Protein AF-A6HU69-F1 (afdb_monomer)

Structure (mmCIF, N/CA/C/O backbone):
data_AF-A6HU69-F1
#
_entry.id   AF-A6HU69-F1
#
loop_
_atom_site.group_PDB
_atom_site.id
_atom_site.type_symbol
_atom_site.label_atom_id
_atom_site.label_alt_id
_atom_site.label_comp_id
_atom_site.label_asym_id
_atom_site.label_entity_id
_atom_site.label_seq_id
_atom_site.pdbx_PDB_ins_code
_atom_site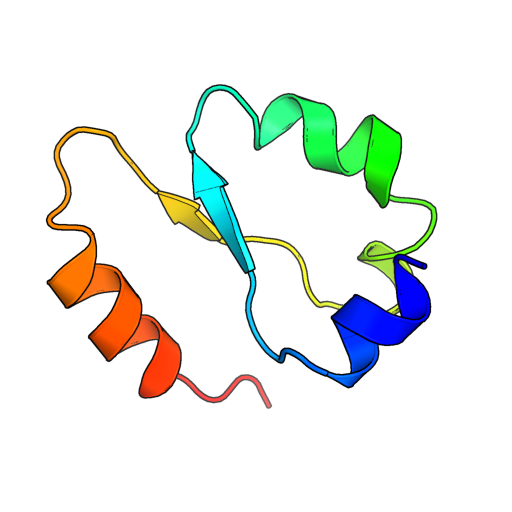.Cartn_x
_atom_site.Cartn_y
_atom_site.Cartn_z
_atom_site.occupancy
_atom_site.B_iso_or_equiv
_atom_site.auth_seq_id
_atom_site.auth_comp_id
_atom_site.auth_asym_id
_atom_site.auth_atom_id
_atom_site.pdbx_PDB_model_num
ATOM 1 N N . MET A 1 1 ? -11.544 12.408 2.763 1.00 71.56 1 MET A N 1
ATOM 2 C CA . MET A 1 1 ? -11.685 11.482 1.614 1.00 71.56 1 MET A CA 1
ATOM 3 C C . MET A 1 1 ? -10.812 10.234 1.763 1.00 71.56 1 MET A C 1
ATOM 5 O O . MET A 1 1 ? -11.351 9.139 1.713 1.00 71.56 1 MET A O 1
ATOM 9 N N . VAL A 1 2 ? -9.518 10.381 2.076 1.00 77.06 2 VAL A N 1
ATOM 10 C CA . VAL A 1 2 ? -8.567 9.265 2.294 1.00 77.06 2 VAL A CA 1
ATOM 11 C C . VAL A 1 2 ? -9.059 8.228 3.315 1.00 77.06 2 VAL A C 1
ATOM 13 O O . VAL A 1 2 ? -9.045 7.040 3.030 1.00 77.06 2 VAL A O 1
ATOM 16 N N . LYS A 1 3 ? -9.624 8.660 4.453 1.00 78.75 3 LYS A N 1
ATOM 17 C CA . LYS A 1 3 ? -10.223 7.748 5.451 1.00 78.75 3 LYS A CA 1
ATOM 18 C C . LYS A 1 3 ? -11.378 6.890 4.910 1.00 78.75 3 LYS A C 1
ATOM 20 O O . LYS A 1 3 ? -11.562 5.771 5.369 1.00 78.75 3 LYS A O 1
ATOM 25 N N . LYS A 1 4 ? -12.169 7.401 3.955 1.00 83.25 4 LYS A N 1
ATOM 26 C CA . LYS A 1 4 ? -13.256 6.626 3.326 1.00 83.25 4 LYS A CA 1
ATOM 27 C C . LYS A 1 4 ? -12.683 5.561 2.388 1.00 83.25 4 LYS A C 1
ATOM 29 O O . LYS A 1 4 ? -13.171 4.442 2.384 1.00 83.25 4 LYS A O 1
ATOM 34 N N . LEU A 1 5 ? -11.624 5.900 1.650 1.00 81.62 5 LEU A N 1
ATOM 35 C CA . LEU A 1 5 ? -10.917 4.966 0.770 1.00 81.62 5 LEU A CA 1
ATOM 36 C C . LEU A 1 5 ? -10.210 3.867 1.571 1.00 81.62 5 LEU A C 1
ATOM 38 O O . LEU A 1 5 ? -10.366 2.701 1.242 1.00 81.62 5 LEU A O 1
ATOM 42 N N . ALA A 1 6 ? -9.536 4.222 2.667 1.00 80.00 6 ALA A N 1
ATOM 43 C CA . ALA A 1 6 ? -8.887 3.263 3.563 1.00 80.00 6 ALA A CA 1
ATOM 44 C C . ALA A 1 6 ? -9.876 2.298 4.243 1.00 80.00 6 ALA A C 1
ATOM 46 O O . ALA A 1 6 ? -9.512 1.181 4.589 1.00 80.00 6 ALA A O 1
ATOM 47 N N . LYS A 1 7 ? -11.136 2.711 4.440 1.00 81.75 7 LYS A N 1
ATOM 48 C CA . LYS A 1 7 ? -12.201 1.817 4.923 1.00 81.75 7 LYS A CA 1
ATOM 49 C C . LYS A 1 7 ? -12.817 0.950 3.825 1.00 81.75 7 LYS A C 1
ATOM 51 O O . LYS A 1 7 ? -13.319 -0.116 4.139 1.00 81.75 7 LYS A O 1
ATOM 56 N N . LYS A 1 8 ? -12.834 1.421 2.575 1.00 84.38 8 LYS A N 1
ATOM 57 C CA . LYS A 1 8 ? -13.482 0.730 1.448 1.00 84.38 8 LYS A CA 1
ATOM 58 C C . LYS A 1 8 ? -12.573 -0.299 0.773 1.00 84.38 8 LYS A C 1
ATOM 60 O O . LYS A 1 8 ? -13.081 -1.261 0.215 1.00 84.38 8 LYS A O 1
ATOM 65 N N . TYR A 1 9 ? -11.265 -0.064 0.786 1.00 84.81 9 TYR A N 1
ATOM 66 C CA . TYR A 1 9 ? -10.281 -0.924 0.140 1.00 84.81 9 TYR A CA 1
ATOM 67 C C . TYR A 1 9 ? -9.271 -1.430 1.163 1.00 84.81 9 TYR A C 1
ATOM 69 O O . TYR A 1 9 ? -8.860 -0.689 2.061 1.00 84.81 9 TYR A O 1
ATOM 77 N N . ASP A 1 10 ? -8.868 -2.686 1.018 1.00 79.50 10 ASP A N 1
ATOM 78 C CA . ASP A 1 10 ? -7.916 -3.342 1.918 1.00 79.50 10 ASP A CA 1
ATOM 79 C C . ASP A 1 10 ? -6.471 -3.222 1.456 1.00 79.50 10 ASP A C 1
ATOM 81 O O . ASP A 1 10 ? -5.558 -3.211 2.277 1.00 79.50 10 ASP A O 1
ATOM 85 N N . ALA A 1 11 ? -6.266 -3.025 0.157 1.00 83.88 11 ALA A N 1
ATOM 86 C CA . ALA A 1 11 ? -4.950 -2.951 -0.444 1.00 83.88 11 ALA A CA 1
ATOM 87 C C . ALA A 1 11 ? -4.895 -1.819 -1.483 1.00 83.88 11 ALA A C 1
ATOM 89 O O . ALA A 1 11 ? -5.884 -1.524 -2.158 1.00 83.88 11 ALA A O 1
ATOM 90 N N . PHE A 1 12 ? -3.732 -1.179 -1.605 1.00 84.81 12 PHE A N 1
ATOM 91 C C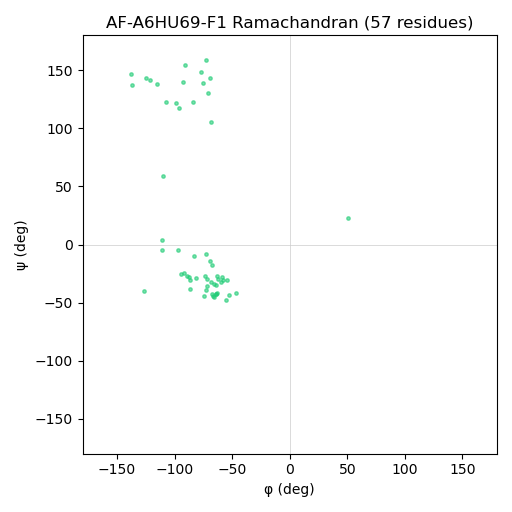A . PHE A 1 12 ? -3.469 -0.136 -2.595 1.00 84.81 12 PHE A CA 1
ATOM 92 C C . PHE A 1 12 ? -2.238 -0.517 -3.420 1.00 84.81 12 PHE A C 1
ATOM 94 O O . PHE A 1 12 ? -1.280 -1.062 -2.883 1.00 84.81 12 PHE A O 1
ATOM 101 N N . LEU A 1 13 ? -2.240 -0.201 -4.712 1.00 84.88 13 LEU A N 1
ATOM 102 C CA . LEU A 1 13 ? -1.083 -0.367 -5.594 1.00 84.88 13 LEU A CA 1
ATOM 103 C C . LEU A 1 13 ? -0.617 1.002 -6.063 1.00 84.88 13 LEU A C 1
ATOM 105 O O . LEU A 1 13 ? -1.435 1.863 -6.393 1.00 84.88 13 LEU A O 1
ATOM 109 N N . ALA A 1 14 ? 0.695 1.203 -6.094 1.00 87.25 14 ALA A N 1
ATOM 110 C CA . ALA A 1 14 ? 1.294 2.436 -6.577 1.00 87.25 14 ALA A CA 1
ATOM 111 C C . ALA A 1 14 ? 2.505 2.138 -7.455 1.00 87.25 14 ALA A C 1
ATOM 113 O O . ALA A 1 14 ? 3.348 1.308 -7.122 1.00 87.25 14 ALA A O 1
ATOM 114 N N . SER A 1 15 ? 2.629 2.861 -8.566 1.00 86.75 15 SER A N 1
ATOM 115 C CA . SER A 1 15 ? 3.816 2.750 -9.405 1.00 86.75 15 SER A CA 1
ATOM 116 C C . SER A 1 15 ? 5.032 3.408 -8.746 1.00 86.75 15 SER A C 1
ATOM 118 O O . SER A 1 15 ? 4.921 4.288 -7.882 1.00 86.75 15 SER A O 1
ATOM 120 N N . LYS A 1 16 ? 6.224 3.003 -9.192 1.00 83.06 16 LYS A N 1
ATOM 121 C CA . LYS A 1 16 ? 7.515 3.454 -8.644 1.00 83.06 16 LYS A CA 1
ATOM 122 C C . LYS A 1 16 ? 7.702 4.977 -8.617 1.00 83.06 16 LYS A C 1
ATOM 124 O O . LYS A 1 16 ? 8.397 5.485 -7.739 1.00 83.06 16 LYS A O 1
ATOM 129 N N . SER A 1 17 ? 7.099 5.708 -9.554 1.00 84.12 17 SER A N 1
ATOM 130 C CA . SER A 1 17 ? 7.164 7.174 -9.596 1.00 84.12 17 SER A CA 1
ATOM 131 C C . SER A 1 17 ? 6.339 7.829 -8.486 1.00 84.12 17 SER A C 1
ATOM 133 O O . SER A 1 17 ? 6.766 8.836 -7.922 1.00 84.12 17 SER A O 1
ATOM 135 N N . PHE A 1 18 ? 5.195 7.241 -8.128 1.00 81.06 18 PHE A N 1
ATOM 136 C CA . PHE A 1 18 ? 4.264 7.810 -7.153 1.00 81.06 18 PHE A CA 1
ATOM 137 C C . PHE A 1 18 ? 4.481 7.291 -5.729 1.00 81.06 18 PHE A C 1
ATOM 139 O O . PHE A 1 18 ? 4.199 8.020 -4.779 1.00 81.06 18 PHE A O 1
ATOM 146 N N . ILE A 1 19 ? 5.050 6.094 -5.543 1.00 85.50 19 ILE A N 1
ATOM 147 C CA . ILE A 1 19 ? 5.234 5.500 -4.205 1.00 85.50 19 ILE A CA 1
ATOM 148 C C . ILE A 1 19 ? 6.086 6.363 -3.262 1.00 85.50 19 ILE A C 1
ATOM 150 O O . ILE A 1 19 ? 5.876 6.346 -2.055 1.00 85.50 19 ILE A O 1
ATOM 154 N N . LYS A 1 20 ? 7.005 7.172 -3.810 1.00 82.94 20 LYS A N 1
ATOM 155 C CA . LYS A 1 20 ? 7.840 8.110 -3.041 1.0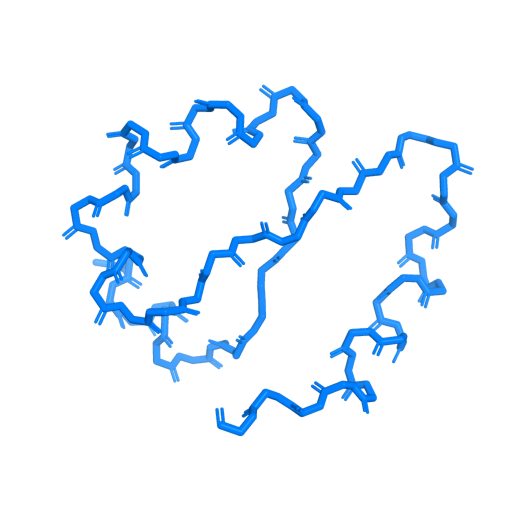0 82.94 20 LYS A CA 1
ATOM 156 C C . LYS A 1 20 ? 7.070 9.339 -2.549 1.00 82.94 20 LYS A C 1
ATOM 158 O O . LYS A 1 20 ? 7.433 9.918 -1.533 1.00 82.94 20 LYS A O 1
ATOM 163 N N . GLN A 1 21 ? 6.013 9.738 -3.256 1.00 83.88 21 GLN A N 1
ATOM 164 C CA . GLN A 1 21 ? 5.205 10.919 -2.922 1.00 83.88 21 GLN A CA 1
ATOM 165 C C . GLN A 1 21 ? 4.054 10.582 -1.964 1.00 83.88 21 GLN A C 1
ATO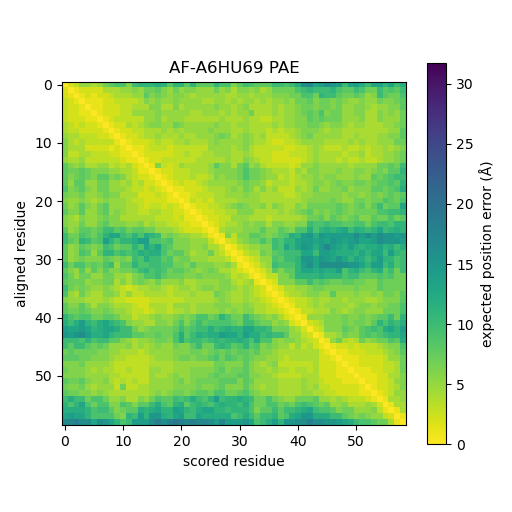M 167 O O . GLN A 1 21 ? 3.622 11.420 -1.174 1.00 83.88 21 GLN A O 1
ATOM 172 N N . ILE A 1 22 ? 3.580 9.335 -1.995 1.00 84.88 22 ILE A N 1
ATOM 173 C CA . ILE A 1 22 ? 2.495 8.833 -1.146 1.00 84.88 22 ILE A CA 1
ATOM 174 C C . ILE A 1 22 ? 2.746 9.026 0.357 1.00 84.88 22 ILE A C 1
ATOM 176 O O . ILE A 1 22 ? 1.839 9.534 1.013 1.00 84.88 22 ILE A O 1
ATOM 180 N N . PRO A 1 23 ? 3.914 8.694 0.941 1.00 80.50 23 PRO A N 1
ATOM 181 C CA . PRO A 1 23 ? 4.122 8.914 2.370 1.00 80.50 23 PRO A CA 1
ATOM 182 C C . PRO A 1 23 ? 4.039 10.397 2.761 1.00 80.50 23 PRO A C 1
ATOM 184 O O . PRO A 1 23 ? 3.562 10.701 3.849 1.00 80.50 23 PRO A O 1
ATOM 187 N N . LEU A 1 24 ? 4.396 11.324 1.867 1.00 82.00 24 LEU A N 1
ATOM 188 C CA . LEU A 1 24 ? 4.309 12.762 2.134 1.00 82.00 24 LEU A CA 1
ATOM 189 C C . LEU A 1 24 ? 2.857 13.274 2.101 1.00 82.00 24 LEU A C 1
ATOM 191 O O . LEU A 1 24 ? 2.436 14.022 2.978 1.00 82.00 24 LEU A O 1
ATOM 195 N N . ILE A 1 25 ? 2.076 12.849 1.105 1.00 80.88 25 ILE A N 1
ATOM 196 C CA . ILE A 1 25 ? 0.713 13.358 0.863 1.00 80.88 25 ILE A CA 1
ATOM 197 C C . ILE A 1 25 ? -0.330 12.586 1.685 1.00 80.88 25 ILE A C 1
ATOM 199 O O . ILE A 1 25 ? -1.304 13.145 2.189 1.00 80.88 25 ILE A O 1
ATOM 203 N N . LEU A 1 26 ? -0.139 11.275 1.809 1.00 74.50 26 LEU A N 1
ATOM 204 C CA . LEU A 1 26 ? -1.097 10.342 2.394 1.00 74.50 26 LEU A CA 1
ATOM 205 C C . LEU A 1 26 ? -0.624 9.770 3.734 1.00 74.50 26 LEU A C 1
ATOM 207 O O . LEU A 1 26 ? -1.418 9.106 4.401 1.00 74.50 26 LEU A O 1
ATOM 211 N N . GLY A 1 27 ? 0.597 10.068 4.191 1.00 70.06 27 GLY A N 1
ATOM 212 C CA . GLY A 1 27 ? 1.095 9.649 5.508 1.00 70.06 27 GLY A CA 1
ATOM 213 C C . GLY A 1 27 ? 0.227 10.129 6.676 1.00 70.06 27 GLY A C 1
ATOM 214 O O . GLY A 1 27 ? 0.056 9.403 7.651 1.00 70.06 27 GLY A O 1
ATOM 215 N N . LEU A 1 28 ? -0.434 11.286 6.546 1.00 72.12 28 LEU A N 1
ATOM 216 C CA . LEU A 1 28 ? -1.372 11.803 7.556 1.00 72.12 28 LEU A CA 1
ATOM 217 C C . LEU A 1 28 ? -2.664 10.962 7.690 1.00 72.12 28 LEU A C 1
ATOM 219 O O . LEU A 1 28 ? -3.375 11.085 8.691 1.00 72.12 28 LEU A O 1
ATOM 223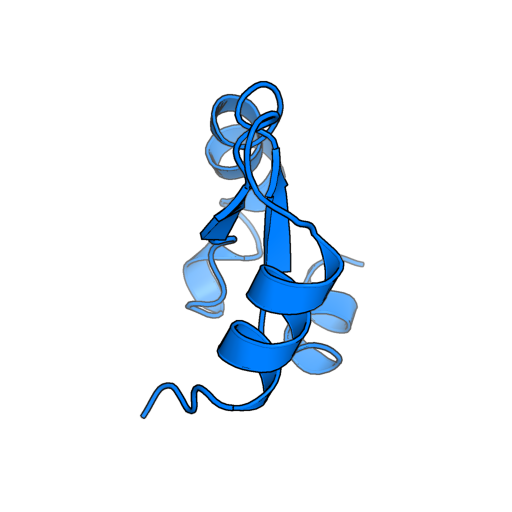 N N . GLY A 1 29 ? -2.990 10.119 6.698 1.00 70.50 29 G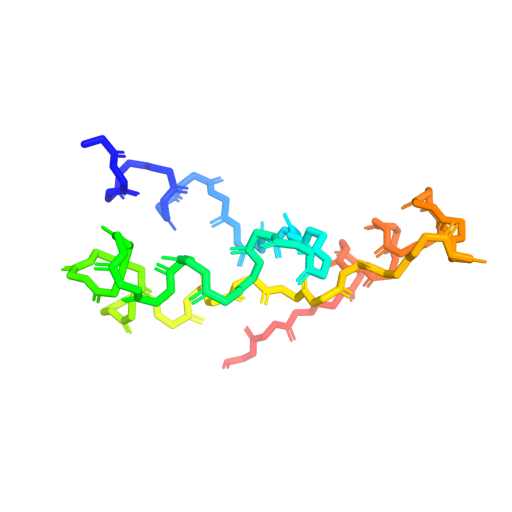LY A N 1
ATOM 224 C CA . GLY A 1 29 ? -4.264 9.390 6.621 1.00 70.50 29 GLY A CA 1
ATOM 225 C C . GLY A 1 29 ? -4.167 7.871 6.444 1.00 70.50 29 GLY A C 1
ATOM 226 O O . GLY A 1 29 ? -4.961 7.165 7.058 1.00 70.50 29 GLY A O 1
ATOM 227 N N . LEU A 1 30 ? -3.233 7.372 5.626 1.00 72.88 30 LEU A N 1
ATOM 228 C CA . LEU A 1 30 ? -3.054 5.942 5.325 1.00 72.88 30 LEU A CA 1
ATOM 229 C C . LEU A 1 30 ? -2.133 5.227 6.316 1.00 72.88 30 LEU A C 1
ATOM 231 O O . LEU A 1 30 ? -2.337 4.043 6.560 1.00 72.88 30 LEU A O 1
ATOM 235 N N . ASN A 1 31 ? -1.179 5.937 6.930 1.00 68.81 31 ASN A N 1
ATOM 236 C CA . ASN A 1 31 ? -0.264 5.338 7.909 1.00 68.81 31 ASN A CA 1
ATOM 237 C C . ASN A 1 31 ? -1.014 4.887 9.176 1.00 68.81 31 ASN A C 1
ATOM 239 O O . ASN A 1 31 ? -0.739 3.844 9.738 1.00 68.81 31 ASN A O 1
ATOM 243 N N . LYS A 1 32 ? -2.064 5.625 9.565 1.00 67.00 32 LYS A N 1
ATOM 244 C CA . LYS A 1 32 ? -2.958 5.252 10.678 1.00 67.00 32 LYS A CA 1
ATOM 245 C C . LYS A 1 32 ? -3.899 4.082 10.369 1.00 67.00 32 LYS A C 1
ATOM 247 O O . LYS A 1 32 ? -4.648 3.679 11.249 1.00 67.00 32 LYS A O 1
ATOM 252 N N . ALA A 1 33 ? -3.953 3.632 9.119 1.00 70.75 33 ALA A N 1
ATOM 253 C CA . ALA A 1 33 ? -4.827 2.550 8.684 1.00 70.75 33 ALA A CA 1
ATOM 254 C C . ALA A 1 33 ? -4.044 1.284 8.306 1.00 70.75 33 ALA A C 1
ATOM 256 O O . ALA A 1 33 ? -4.667 0.371 7.781 1.00 70.75 33 ALA A O 1
ATOM 257 N N . ASP A 1 34 ? -2.714 1.268 8.484 1.00 71.50 34 ASP A N 1
ATOM 258 C CA . ASP A 1 34 ? -1.796 0.177 8.099 1.00 71.50 34 ASP A CA 1
ATOM 259 C C . ASP A 1 34 ? -1.946 -0.316 6.644 1.00 71.50 34 ASP A C 1
ATOM 261 O O . ASP A 1 34 ? -1.538 -1.413 6.257 1.00 71.50 34 ASP A O 1
ATOM 265 N N . LYS A 1 35 ? -2.497 0.545 5.782 1.00 77.62 35 LYS A N 1
ATOM 266 C CA . LYS A 1 35 ? -2.833 0.253 4.383 1.00 77.62 35 LYS A CA 1
ATOM 267 C C . LYS A 1 35 ? -1.906 1.013 3.443 1.00 77.62 35 LYS A C 1
ATOM 269 O O . LYS A 1 35 ? -2.337 1.850 2.648 1.00 77.62 35 LYS A O 1
ATOM 274 N N . PHE A 1 36 ? -0.607 0.754 3.576 1.00 77.88 36 PHE A N 1
ATOM 275 C CA . PHE A 1 36 ? 0.398 1.325 2.685 1.00 77.88 36 PHE A CA 1
ATOM 276 C C . PHE A 1 36 ? 0.383 0.610 1.323 1.00 77.88 36 PHE A C 1
ATOM 278 O O . PHE A 1 36 ? 0.241 -0.616 1.292 1.00 77.88 36 PHE A O 1
ATOM 285 N N . PRO A 1 37 ? 0.508 1.339 0.203 1.00 84.81 37 PRO A N 1
ATOM 286 C CA . PRO A 1 37 ? 0.472 0.716 -1.108 1.00 84.81 37 PRO A CA 1
ATOM 287 C C . PRO A 1 37 ? 1.693 -0.156 -1.394 1.00 84.81 37 PRO A C 1
ATOM 289 O O . PRO A 1 37 ? 2.818 0.214 -1.057 1.00 84.81 37 PRO A O 1
ATOM 292 N N . SER A 1 38 ? 1.467 -1.270 -2.089 1.00 85.25 38 SER A N 1
ATOM 293 C CA . SER A 1 38 ? 2.540 -2.090 -2.652 1.00 85.25 38 SER A CA 1
ATOM 294 C C . SER A 1 38 ? 3.098 -1.450 -3.921 1.00 85.25 38 SER A C 1
ATOM 296 O O . SER A 1 38 ? 2.385 -0.768 -4.668 1.00 85.25 38 SER A O 1
ATOM 298 N N . LEU A 1 39 ? 4.390 -1.675 -4.156 1.00 83.50 39 LEU A N 1
ATOM 299 C CA . LEU A 1 39 ? 5.074 -1.231 -5.361 1.00 83.50 39 LEU A CA 1
ATOM 300 C C . LEU A 1 39 ? 4.611 -2.057 -6.557 1.00 83.50 39 LEU A C 1
ATOM 302 O O . LEU A 1 39 ? 4.662 -3.278 -6.516 1.00 83.50 39 LEU A O 1
ATOM 306 N N . LEU A 1 40 ? 4.242 -1.366 -7.626 1.00 84.69 40 LEU A N 1
ATOM 307 C CA . LEU A 1 40 ? 4.054 -1.952 -8.941 1.00 84.69 40 LEU A CA 1
ATOM 308 C C . LEU A 1 40 ? 5.204 -1.506 -9.850 1.00 84.69 40 LEU A C 1
ATOM 310 O O . LEU A 1 40 ? 5.426 -0.294 -10.028 1.00 84.69 40 LEU A O 1
ATOM 314 N N . THR A 1 41 ? 5.943 -2.459 -10.420 1.00 81.12 41 THR A N 1
ATOM 315 C CA . THR A 1 41 ? 6.980 -2.138 -11.408 1.00 81.12 41 THR A CA 1
ATOM 316 C C . THR A 1 41 ? 6.424 -2.156 -12.832 1.00 81.12 41 THR A C 1
ATOM 318 O O . THR A 1 41 ? 5.422 -2.792 -13.131 1.00 81.12 41 THR A O 1
ATOM 321 N N . TYR A 1 42 ? 7.062 -1.406 -13.736 1.00 74.69 42 TYR A N 1
ATOM 322 C CA . TYR A 1 42 ? 6.599 -1.264 -15.125 1.00 74.69 42 TYR A CA 1
ATOM 323 C C . TYR A 1 42 ? 6.759 -2.550 -15.954 1.00 74.69 42 TYR A C 1
ATOM 325 O O . TYR A 1 42 ? 6.209 -2.644 -17.044 1.00 74.69 42 TYR A O 1
ATOM 333 N N . ASN A 1 43 ? 7.542 -3.509 -15.450 1.0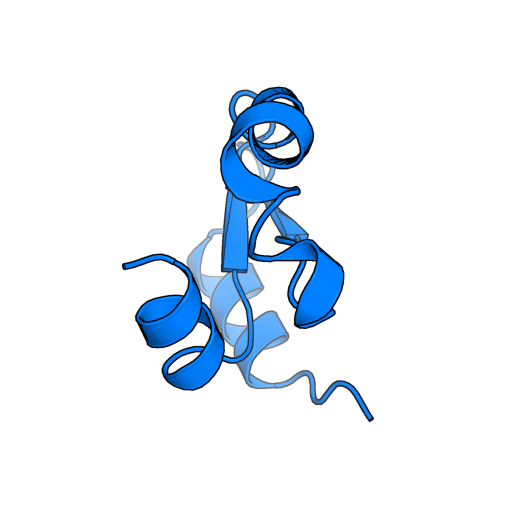0 76.62 43 ASN A N 1
ATOM 334 C CA . ASN A 1 43 ? 7.845 -4.774 -16.115 1.00 76.62 43 ASN A CA 1
ATOM 335 C C . ASN A 1 43 ? 6.947 -5.927 -15.625 1.00 76.62 43 ASN A C 1
ATOM 337 O O . ASN A 1 43 ? 7.046 -7.044 -16.122 1.00 76.62 43 ASN A O 1
ATOM 341 N N . GLU A 1 44 ? 6.101 -5.674 -14.624 1.00 75.31 44 GLU A N 1
ATOM 342 C CA . GLU A 1 44 ? 5.199 -6.665 -14.045 1.00 75.31 44 GLU A CA 1
ATOM 343 C C . GLU A 1 44 ? 3.831 -6.617 -14.726 1.00 75.31 44 GLU A C 1
ATOM 345 O O . GLU A 1 44 ? 3.275 -5.550 -15.005 1.00 75.31 44 GLU A O 1
ATOM 350 N N . ASN A 1 45 ? 3.255 -7.796 -14.965 1.00 81.25 45 ASN A N 1
ATOM 351 C CA . ASN A 1 45 ? 1.888 -7.906 -15.449 1.00 81.25 45 ASN A CA 1
ATOM 352 C C . ASN A 1 45 ? 0.918 -7.459 -14.352 1.00 81.25 45 ASN A C 1
ATOM 354 O O . ASN A 1 45 ? 0.639 -8.217 -13.425 1.00 81.25 45 ASN A O 1
ATOM 358 N N . MET A 1 46 ? 0.348 -6.260 -14.507 1.00 81.62 46 MET A N 1
ATOM 359 C CA . MET A 1 46 ? -0.622 -5.674 -13.571 1.00 81.62 46 MET A CA 1
ATOM 360 C C . MET A 1 46 ?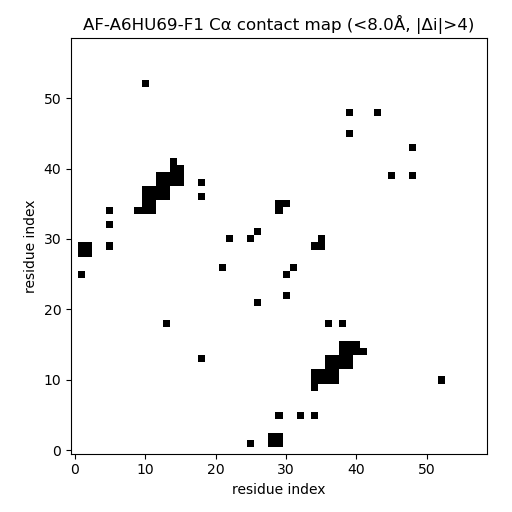 -1.725 -6.650 -13.154 1.00 81.62 46 MET A C 1
ATOM 362 O O . MET A 1 46 ? -2.101 -6.692 -11.988 1.00 81.62 46 MET A O 1
ATOM 366 N N . VAL A 1 47 ? -2.247 -7.433 -14.101 1.00 84.62 47 VAL A N 1
ATOM 367 C CA . VAL A 1 47 ? -3.341 -8.381 -13.845 1.00 84.62 47 VAL A CA 1
ATOM 368 C C . VAL A 1 47 ? -2.910 -9.477 -12.871 1.00 84.62 47 VAL A C 1
ATOM 370 O O . VAL A 1 47 ? -3.658 -9.785 -11.948 1.00 84.62 47 VAL A O 1
ATOM 373 N N . ALA A 1 48 ? -1.697 -10.011 -13.033 1.00 85.19 48 ALA A N 1
ATOM 374 C CA . ALA A 1 48 ? -1.160 -11.041 -12.150 1.00 85.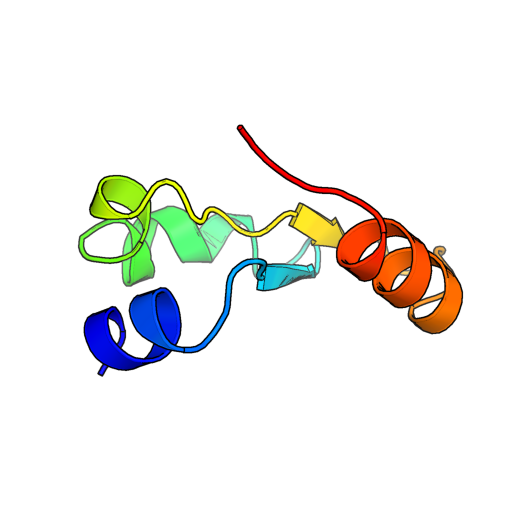19 48 ALA A CA 1
ATOM 375 C C . ALA A 1 48 ? -0.940 -10.490 -10.734 1.00 85.19 48 ALA A C 1
ATOM 377 O O . ALA A 1 48 ? -1.378 -11.095 -9.761 1.00 85.19 48 ALA A O 1
ATOM 378 N N . THR A 1 49 ? -0.361 -9.292 -10.618 1.00 81.31 49 THR A N 1
ATOM 379 C CA . THR A 1 49 ? -0.120 -8.648 -9.317 1.00 81.31 49 THR A CA 1
ATOM 380 C C . THR A 1 49 ? -1.425 -8.315 -8.585 1.00 81.31 49 THR A C 1
ATOM 382 O O . THR A 1 49 ? -1.494 -8.394 -7.361 1.00 81.31 49 THR A O 1
ATOM 385 N N . ILE A 1 50 ? -2.485 -7.948 -9.315 1.00 84.25 50 ILE A N 1
ATOM 386 C CA . ILE A 1 50 ? -3.813 -7.703 -8.731 1.00 84.25 50 ILE A CA 1
ATOM 387 C C . ILE A 1 50 ? -4.425 -9.000 -8.195 1.00 84.25 50 ILE A C 1
ATOM 389 O O . ILE A 1 50 ? -5.023 -8.979 -7.119 1.00 84.25 50 ILE A O 1
ATOM 393 N N . ASP A 1 51 ? -4.302 -10.104 -8.931 1.00 85.75 51 ASP A N 1
ATOM 394 C CA . ASP A 1 51 ? -4.830 -11.408 -8.517 1.00 85.75 51 ASP A CA 1
ATOM 395 C C . ASP A 1 51 ? -4.133 -11.927 -7.249 1.00 85.75 51 ASP A C 1
ATOM 397 O O . ASP A 1 51 ? -4.778 -12.336 -6.280 1.00 85.75 51 ASP A O 1
ATOM 401 N N . GLU A 1 52 ? -2.813 -11.766 -7.197 1.00 82.94 52 GLU A N 1
ATOM 402 C CA . GLU A 1 52 ? -1.990 -12.113 -6.040 1.00 82.94 52 GLU A CA 1
ATOM 403 C C . GLU A 1 52 ? -2.353 -11.262 -4.810 1.00 82.94 52 GLU A C 1
ATOM 405 O O . GLU A 1 52 ? -2.516 -11.765 -3.695 1.00 82.94 52 GLU A O 1
ATOM 410 N N . MET A 1 53 ? -2.581 -9.961 -5.013 1.00 81.06 53 MET A N 1
ATOM 411 C CA . MET A 1 53 ? -2.957 -9.042 -3.939 1.00 81.06 53 MET A CA 1
ATOM 412 C C . MET A 1 53 ? -4.391 -9.252 -3.440 1.00 81.06 53 MET A C 1
ATOM 414 O O . MET A 1 53 ? -4.661 -9.017 -2.264 1.00 81.06 53 MET A O 1
ATOM 418 N N . ARG A 1 54 ? -5.307 -9.717 -4.300 1.00 81.50 54 ARG A N 1
ATOM 419 C CA . ARG A 1 54 ? -6.651 -10.163 -3.890 1.00 81.50 54 ARG A CA 1
ATOM 420 C C . ARG A 1 54 ? -6.606 -11.449 -3.071 1.00 81.50 54 ARG A C 1
ATOM 422 O O . ARG A 1 54 ? -7.438 -11.626 -2.187 1.00 81.50 54 ARG A O 1
ATOM 429 N N . SER A 1 55 ? -5.644 -12.315 -3.365 1.00 81.00 55 SER A N 1
ATOM 430 C CA . SER A 1 55 ? -5.454 -13.597 -2.684 1.00 81.00 55 SER A CA 1
ATOM 431 C C . SER A 1 55 ? -4.667 -13.472 -1.372 1.00 81.00 55 SER A C 1
ATOM 433 O O . SER A 1 55 ? -4.604 -14.421 -0.594 1.00 81.00 55 SER A O 1
ATOM 435 N N . THR A 1 56 ? -4.088 -12.300 -1.094 1.00 75.12 56 THR A N 1
ATOM 436 C CA . THR A 1 56 ? -3.293 -12.039 0.112 1.00 75.12 56 THR A CA 1
ATOM 437 C C . THR A 1 56 ? -4.145 -11.385 1.201 1.00 75.12 56 THR A C 1
ATOM 439 O O . THR A 1 56 ? -4.602 -10.253 1.049 1.00 75.12 56 THR A O 1
ATOM 442 N N . VAL A 1 57 ? -4.299 -12.058 2.344 1.00 70.19 57 VAL A N 1
ATOM 443 C CA . VAL A 1 57 ? -4.920 -11.490 3.553 1.00 70.19 57 VAL A CA 1
ATOM 444 C C . VAL A 1 57 ? -3.817 -11.033 4.506 1.00 70.19 57 VAL A C 1
ATOM 446 O O . VAL A 1 57 ? -2.973 -11.829 4.914 1.00 70.19 57 VAL A O 1
ATOM 449 N N . LYS A 1 58 ? -3.812 -9.744 4.861 1.00 64.94 58 LYS A N 1
ATOM 450 C CA . LYS A 1 58 ? -2.991 -9.231 5.967 1.00 64.94 58 LYS A CA 1
ATOM 451 C C . LYS A 1 58 ? -3.752 -9.455 7.279 1.00 64.94 58 LYS A C 1
ATOM 453 O O . LYS A 1 58 ? -4.890 -9.003 7.383 1.00 64.94 58 LYS A O 1
ATOM 458 N N . PHE A 1 59 ? -3.134 -10.179 8.214 1.00 56.69 59 PHE A N 1
ATOM 459 C CA . PHE A 1 59 ? -3.645 -10.445 9.565 1.00 56.69 59 PHE A CA 1
ATOM 460 C C . PHE A 1 59 ? -3.430 -9.257 10.503 1.00 56.69 59 PHE A C 1
ATOM 462 O O . PHE A 1 59 ? -2.411 -8.551 10.321 1.00 56.69 59 PHE A O 1
#

Nearest PDB structures (foldseek):
  7oyd-assembly1_x  TM=9.309E-01  e=4.580E-06  Oryctolagus cuniculus
  8y0w-assembly1_Lz  TM=9.113E-01  e=2.115E-05  Homo sapiens
  8aaf-assembly1_w  TM=8.908E-01  e=6.841E-04  Saccharomyces cerevisiae
  4v8m-assembly1_BJ  TM=6.705E-01  e=1.279E-03  Trypanosoma brucei brucei TREU927
  1i2a-assembly1_A  TM=8.941E-01  e=2.543E-02  Methanocaldococcus jannaschii

Mean predicted aligned error: 6.07 Å

Sequence (59 aa):
MVKKLAKKYDAFLASKSFIKQIPLILGLGLNKADKFPSLLTYNENMVATIDEMRSTVKF

InterPro domains:
  IPR016095 Large ribosomal subunit protein uL1, 3-layer alpha/beta-sandwich domain [G3DSA:3.40.50.790] (1-57)
  IPR023674 Ribosomal protein uL1-like [SSF56808] (2-59)
  IPR028364 Ribosomal protein uL1/ribosomal biogenesis protein [PF00687] (3-59)

pLDDT: mean 79.26, std 6.28, range [56.69, 87.25]

Foldseek 3Di:
DLQVVLVVDQEAADEPVCLVVCCVPCVVPVVVSVHRYDYDYPPDDPVVVVVVVVVDDDD

Secondary structure (DSSP, 8-state):
-HHHHHHH-S--EEETTTTTTHHHHHHHHHGGGT-PPEEE-TTS-HHHHHHHHHHPPP-

Organism: Rattus norvegicus (NCBI:txid10116)

Solvent-accessible surface area (backbone atoms only — not comparable to full-atom values): 3776 Å² total; per-residue (Å²): 110,63,63,58,50,62,71,74,43,84,75,43,78,31,44,71,85,51,54,74,51,42,59,76,75,37,39,89,49,35,61,84,63,78,44,70,59,45,81,41,59,96,88,55,62,65,68,60,56,50,54,53,55,72,72,54,81,86,131

Radius of gyration: 11.81 Å; Cα contacts (8 Å, |Δi|>4): 46; chains: 1; bounding box: 21×27×27 Å